Protein AF-A0A1W9YPB4-F1 (afdb_monomer_lite)

Organism: Mycobacterium angelicum (NCBI:txid470074)

Structure (mmCIF, N/CA/C/O backbone):
data_AF-A0A1W9YPB4-F1
#
_entry.id   AF-A0A1W9YPB4-F1
#
loop_
_atom_site.group_PDB
_atom_site.id
_atom_site.type_symbol
_atom_site.label_atom_id
_atom_site.label_alt_id
_atom_site.label_comp_id
_atom_site.label_asym_id
_atom_site.label_entity_id
_atom_site.label_seq_id
_atom_site.pdbx_PDB_ins_code
_atom_site.Cartn_x
_atom_site.Cartn_y
_atom_site.Cartn_z
_atom_site.occupancy
_atom_site.B_iso_or_equiv
_atom_site.auth_seq_id
_atom_site.auth_comp_id
_atom_site.auth_asym_id
_atom_site.auth_atom_id
_atom_site.pdbx_PDB_model_num
ATOM 1 N N . ALA A 1 1 ? 4.739 -8.149 -12.694 1.00 91.19 1 ALA A N 1
ATOM 2 C CA . ALA A 1 1 ? 3.460 -7.727 -13.306 1.00 91.19 1 ALA A CA 1
ATOM 3 C C . ALA A 1 1 ? 2.232 -7.941 -12.412 1.00 91.19 1 ALA A C 1
ATOM 5 O O . ALA A 1 1 ? 1.432 -7.026 -12.316 1.00 91.19 1 ALA A O 1
ATOM 6 N N . ARG A 1 2 ? 2.058 -9.087 -11.723 1.00 95.31 2 ARG A N 1
ATOM 7 C CA . ARG A 1 2 ? 0.819 -9.375 -10.955 1.00 95.31 2 ARG A CA 1
ATOM 8 C C . ARG A 1 2 ? 0.417 -8.294 -9.932 1.00 95.31 2 ARG A C 1
ATOM 10 O O . ARG A 1 2 ? -0.756 -7.963 -9.856 1.00 95.31 2 ARG A O 1
ATOM 17 N N . PHE A 1 3 ? 1.371 -7.690 -9.217 1.00 95.25 3 PHE A N 1
ATOM 18 C CA . PHE A 1 3 ? 1.090 -6.558 -8.317 1.00 95.25 3 PHE A CA 1
ATOM 19 C C . PHE A 1 3 ? 0.492 -5.339 -9.038 1.00 95.25 3 PHE A C 1
ATOM 21 O O . PHE A 1 3 ? -0.434 -4.724 -8.525 1.00 95.25 3 PHE A O 1
ATOM 28 N N . SER A 1 4 ? 0.978 -5.016 -10.241 1.00 95.56 4 SER A N 1
ATOM 29 C CA . SER A 1 4 ? 0.421 -3.930 -11.058 1.00 95.56 4 SER A CA 1
ATOM 30 C C . SER A 1 4 ? -1.000 -4.246 -11.526 1.00 95.56 4 SER A C 1
ATOM 32 O O . SER A 1 4 ? -1.838 -3.352 -11.518 1.00 95.56 4 SER A O 1
ATOM 34 N N . ALA A 1 5 ? -1.297 -5.509 -11.854 1.00 95.62 5 ALA A N 1
ATOM 35 C CA . ALA A 1 5 ? -2.656 -5.920 -12.205 1.00 95.62 5 ALA A CA 1
ATOM 36 C C . ALA A 1 5 ? -3.637 -5.706 -11.037 1.00 95.62 5 ALA A C 1
ATOM 38 O O . ALA A 1 5 ? -4.699 -5.136 -11.236 1.00 95.62 5 ALA A O 1
ATOM 39 N N . VAL A 1 6 ? -3.248 -6.066 -9.808 1.00 96.75 6 VAL A N 1
ATOM 40 C CA . VAL A 1 6 ? -4.056 -5.789 -8.602 1.00 96.75 6 VAL A CA 1
ATOM 41 C C . VAL A 1 6 ? -4.229 -4.282 -8.373 1.00 96.75 6 VAL A C 1
ATOM 43 O O . VAL A 1 6 ? -5.307 -3.826 -8.002 1.00 96.75 6 VAL A O 1
ATOM 46 N N . ALA A 1 7 ? -3.174 -3.493 -8.595 1.00 95.62 7 ALA A N 1
ATOM 47 C CA . ALA A 1 7 ? -3.223 -2.044 -8.423 1.00 95.62 7 ALA A CA 1
ATOM 48 C C . ALA A 1 7 ? -4.140 -1.346 -9.443 1.00 95.62 7 ALA A C 1
ATOM 50 O O . ALA A 1 7 ? -4.739 -0.330 -9.101 1.00 95.62 7 ALA A O 1
ATOM 51 N N . ALA A 1 8 ? -4.288 -1.885 -10.658 1.00 96.69 8 ALA A N 1
ATOM 52 C CA . ALA A 1 8 ? -5.142 -1.303 -11.694 1.00 96.69 8 ALA A CA 1
ATOM 53 C C . ALA A 1 8 ? -6.607 -1.159 -11.241 1.00 96.69 8 ALA A C 1
ATOM 55 O O . ALA A 1 8 ? -7.240 -0.113 -11.446 1.00 96.69 8 ALA A O 1
ATOM 56 N N . ASP A 1 9 ? -7.100 -2.169 -10.525 1.00 96.50 9 ASP A N 1
ATOM 57 C CA . ASP A 1 9 ? -8.471 -2.215 -10.015 1.00 96.50 9 ASP A CA 1
ATOM 58 C C . ASP A 1 9 ? -8.639 -1.512 -8.659 1.00 96.50 9 ASP A C 1
ATOM 60 O O . ASP A 1 9 ? -9.761 -1.227 -8.241 1.00 96.50 9 ASP A O 1
ATOM 64 N N . ASN A 1 10 ? -7.545 -1.176 -7.969 1.00 96.81 10 ASN A N 1
ATOM 65 C CA . ASN A 1 10 ? -7.606 -0.469 -6.694 1.00 96.81 10 ASN A CA 1
ATOM 66 C C . ASN A 1 10 ? -7.888 1.034 -6.920 1.00 96.81 10 ASN A C 1
ATOM 68 O O . ASN A 1 10 ? -7.022 1.744 -7.441 1.00 96.81 10 ASN A O 1
ATOM 72 N N . PRO A 1 11 ? -9.044 1.574 -6.481 1.00 95.81 11 PRO A N 1
ATOM 73 C CA . PRO A 1 11 ? -9.370 2.992 -6.657 1.00 95.81 11 PRO A CA 1
ATOM 74 C C . PRO A 1 11 ? -8.425 3.929 -5.896 1.00 95.81 11 PRO A C 1
ATOM 76 O O . PRO A 1 11 ? -8.327 5.103 -6.242 1.00 95.81 11 PRO A O 1
ATOM 79 N N . HIS A 1 12 ? -7.724 3.416 -4.884 1.00 94.88 12 HIS A N 1
ATOM 80 C CA . HIS A 1 12 ? -6.746 4.157 -4.097 1.00 94.88 12 HIS A CA 1
ATOM 81 C C . HIS A 1 12 ? -5.315 4.025 -4.631 1.00 94.88 12 HIS A C 1
ATOM 83 O O . HIS A 1 12 ? -4.410 4.606 -4.045 1.00 94.88 12 HIS A O 1
ATOM 89 N N . ALA A 1 13 ? -5.050 3.278 -5.706 1.00 94.81 13 ALA A N 1
ATOM 90 C CA . ALA A 1 13 ? -3.704 3.220 -6.271 1.00 94.81 13 ALA A CA 1
ATOM 91 C C . ALA A 1 13 ? -3.369 4.503 -7.050 1.00 94.81 13 ALA A C 1
ATOM 93 O O . ALA A 1 13 ? -4.182 5.003 -7.825 1.00 94.81 13 ALA A O 1
ATOM 94 N N . TRP A 1 14 ? -2.145 5.014 -6.880 1.00 93.56 14 TRP A N 1
ATOM 95 C CA . TRP A 1 14 ? -1.662 6.190 -7.616 1.00 93.56 14 TRP A CA 1
ATOM 96 C C . TRP A 1 14 ? -1.451 5.906 -9.110 1.00 93.56 14 TRP A C 1
ATOM 98 O O . TRP A 1 14 ? -1.793 6.717 -9.966 1.00 93.56 14 TRP A O 1
ATOM 108 N N . ILE A 1 15 ? -0.905 4.729 -9.433 1.00 92.00 15 ILE A N 1
ATOM 109 C CA . ILE A 1 15 ? -0.734 4.251 -10.809 1.00 92.00 15 ILE A CA 1
ATOM 110 C C . ILE A 1 15 ? -1.710 3.102 -11.018 1.00 92.00 15 ILE A C 1
ATOM 112 O O . ILE A 1 15 ? -1.565 2.046 -10.404 1.00 92.00 15 ILE A O 1
ATOM 116 N N . ARG A 1 16 ? -2.688 3.320 -11.896 1.00 94.88 16 ARG A N 1
ATOM 117 C CA . ARG A 1 16 ? -3.727 2.334 -12.226 1.00 94.88 16 ARG A CA 1
ATOM 118 C C . ARG A 1 16 ? -3.613 1.781 -13.644 1.00 94.88 16 ARG A C 1
ATOM 120 O O . ARG A 1 16 ? -4.332 0.855 -13.997 1.00 94.88 16 ARG A O 1
ATOM 127 N N . ASN A 1 17 ? -2.699 2.312 -14.454 1.00 94.25 17 ASN A N 1
ATOM 128 C CA . ASN A 1 17 ? -2.409 1.738 -15.762 1.00 94.25 17 ASN A CA 1
ATOM 129 C C . ASN A 1 17 ? -1.647 0.418 -15.553 1.00 94.25 17 ASN A C 1
ATOM 131 O O . ASN A 1 17 ? -0.572 0.444 -14.941 1.00 94.25 17 ASN A O 1
ATOM 135 N N . PRO A 1 18 ? -2.176 -0.724 -16.022 1.00 94.44 18 PRO A N 1
ATOM 136 C CA . PRO A 1 18 ? -1.487 -1.997 -15.888 1.00 94.44 18 PRO A CA 1
ATOM 137 C C . PRO A 1 18 ? -0.204 -1.994 -16.726 1.00 94.44 18 PRO A C 1
ATOM 139 O O . PRO A 1 18 ? -0.193 -1.486 -17.845 1.00 94.44 18 PRO A O 1
ATOM 142 N N . VAL A 1 19 ? 0.861 -2.589 -16.187 1.00 95.75 19 VAL A N 1
ATOM 143 C CA . VAL A 1 19 ? 2.129 -2.811 -16.896 1.00 95.75 19 VAL A CA 1
ATOM 144 C C . VAL A 1 19 ? 2.476 -4.298 -16.939 1.00 95.75 19 VAL A C 1
ATOM 146 O O . VAL A 1 19 ? 2.342 -5.040 -15.955 1.00 95.75 19 VAL A O 1
ATOM 149 N N . THR A 1 20 ? 2.920 -4.749 -18.106 1.00 96.81 20 THR A N 1
ATOM 150 C CA . THR A 1 20 ? 3.314 -6.134 -18.376 1.00 96.81 20 THR A CA 1
ATOM 151 C C . THR A 1 20 ? 4.660 -6.475 -17.735 1.00 96.81 20 THR A C 1
ATOM 153 O O . THR A 1 20 ? 5.374 -5.621 -17.212 1.00 96.81 20 THR A O 1
ATOM 156 N N . ALA A 1 21 ? 5.020 -7.762 -17.720 1.00 97.31 21 ALA A N 1
ATOM 157 C CA . ALA A 1 21 ? 6.303 -8.184 -17.162 1.00 97.31 21 ALA A CA 1
ATOM 158 C C . ALA A 1 21 ? 7.480 -7.618 -17.967 1.00 97.31 21 ALA A C 1
ATOM 160 O O . ALA A 1 21 ? 8.421 -7.113 -17.357 1.00 97.31 21 ALA A O 1
ATOM 161 N N . ASP A 1 22 ? 7.386 -7.654 -19.298 1.00 97.06 22 ASP A N 1
ATOM 162 C CA . ASP A 1 22 ? 8.422 -7.153 -20.203 1.00 97.06 22 ASP A CA 1
ATOM 163 C C . ASP A 1 22 ? 8.627 -5.648 -20.063 1.00 97.06 22 ASP A C 1
ATOM 165 O O . ASP A 1 22 ? 9.762 -5.208 -19.901 1.00 97.06 22 ASP A O 1
ATOM 169 N N . GLU A 1 23 ? 7.544 -4.869 -19.986 1.00 96.44 23 GLU A N 1
ATOM 170 C CA . GLU A 1 23 ? 7.633 -3.425 -19.741 1.00 96.44 23 GLU A CA 1
ATOM 171 C C . GLU A 1 23 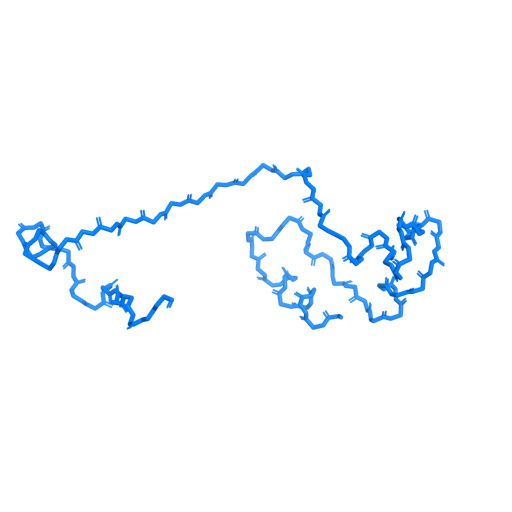? 8.303 -3.102 -18.403 1.00 96.44 23 GLU A C 1
ATOM 173 O O . GLU A 1 23 ? 9.033 -2.119 -18.313 1.00 96.44 23 GLU A O 1
ATOM 178 N N . ILE A 1 24 ? 8.080 -3.917 -17.363 1.00 96.94 24 ILE A N 1
ATOM 179 C CA . ILE A 1 24 ? 8.687 -3.704 -16.046 1.00 96.94 24 ILE A CA 1
ATOM 180 C C . ILE A 1 24 ? 10.196 -3.962 -16.088 1.00 96.94 24 ILE A C 1
ATOM 182 O O . ILE A 1 24 ? 10.945 -3.142 -15.563 1.00 96.94 24 ILE A O 1
ATOM 186 N N . TRP A 1 25 ? 10.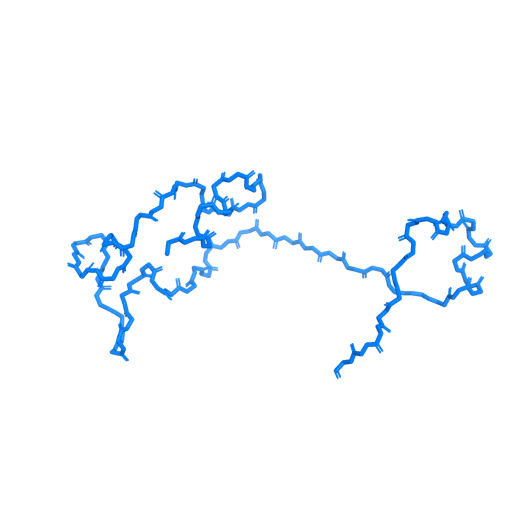666 -5.078 -16.655 1.00 96.12 25 TRP A N 1
ATOM 187 C CA . TRP A 1 25 ? 12.078 -5.472 -16.522 1.00 96.12 25 TRP A CA 1
ATOM 188 C C . TRP A 1 25 ? 12.996 -4.931 -17.616 1.00 96.12 25 TRP A C 1
ATOM 190 O O . TRP A 1 25 ? 14.184 -4.741 -17.355 1.00 96.12 25 TRP A O 1
ATOM 200 N N . GLN A 1 26 ? 12.472 -4.653 -18.812 1.00 97.44 26 GLN A N 1
ATOM 201 C CA . GLN A 1 26 ? 13.289 -4.153 -19.912 1.00 97.44 26 GLN A CA 1
ATOM 202 C C . GLN A 1 26 ? 13.572 -2.652 -19.743 1.00 97.44 26 GLN A C 1
ATOM 204 O O . GLN A 1 26 ? 12.639 -1.862 -19.553 1.00 97.44 26 GLN A O 1
ATOM 209 N N . PRO A 1 27 ? 14.845 -2.222 -19.829 1.00 97.12 27 PRO A N 1
ATOM 210 C CA . PRO A 1 27 ? 15.175 -0.810 -19.820 1.00 97.12 27 PRO A CA 1
ATOM 211 C C . PRO A 1 27 ? 14.693 -0.121 -21.100 1.00 97.12 27 PRO A C 1
ATOM 213 O O . PRO A 1 27 ? 14.822 -0.658 -22.198 1.00 97.12 27 PRO A O 1
ATOM 216 N N . GLY A 1 28 ? 14.210 1.111 -20.974 1.00 95.44 28 GLY A N 1
ATOM 217 C CA . GLY A 1 28 ? 13.785 1.922 -22.116 1.00 95.44 28 GLY A CA 1
ATOM 218 C C . GLY A 1 28 ? 13.671 3.408 -21.773 1.00 95.44 28 GLY A C 1
ATOM 219 O O . GLY A 1 28 ? 13.878 3.782 -20.615 1.00 95.44 28 GLY A O 1
ATOM 220 N N . PRO A 1 29 ? 13.312 4.276 -22.737 1.00 95.25 29 PRO A N 1
ATOM 221 C CA . PRO A 1 29 ? 13.260 5.726 -22.516 1.00 95.25 29 PRO A CA 1
ATOM 222 C C . PRO A 1 29 ? 12.309 6.131 -21.374 1.00 95.25 29 PRO A C 1
ATOM 224 O O . PRO A 1 29 ? 12.573 7.079 -20.639 1.00 95.25 29 PRO A O 1
ATOM 227 N N . GLN A 1 30 ? 11.229 5.372 -21.176 1.00 93.19 30 GLN A N 1
ATOM 228 C CA . GLN A 1 30 ? 10.226 5.575 -20.126 1.00 93.19 30 GLN A CA 1
ATOM 229 C C . GLN A 1 30 ? 10.494 4.730 -18.866 1.00 93.19 30 GLN A C 1
ATOM 231 O O . GLN A 1 30 ? 9.918 5.003 -17.810 1.00 93.19 30 GLN A O 1
ATOM 236 N N . ASN A 1 31 ? 11.402 3.751 -18.956 1.00 96.75 31 ASN A N 1
ATOM 237 C CA . ASN A 1 31 ? 11.756 2.803 -17.902 1.00 96.75 31 ASN A CA 1
ATOM 238 C C . ASN A 1 31 ? 13.282 2.661 -17.762 1.00 96.75 31 ASN A C 1
ATOM 240 O O . ASN A 1 31 ? 13.856 1.593 -17.950 1.00 96.75 31 ASN A O 1
ATOM 244 N N . ARG A 1 32 ? 13.973 3.771 -17.491 1.00 97.19 32 ARG A N 1
ATOM 245 C CA . ARG A 1 32 ? 15.439 3.786 -17.358 1.00 97.19 32 ARG A CA 1
ATOM 246 C C . ARG A 1 32 ? 15.939 2.856 -16.243 1.00 97.19 32 ARG A C 1
ATOM 248 O O . ARG A 1 32 ? 15.230 2.624 -15.262 1.00 97.19 32 ARG A O 1
ATOM 255 N N . MET A 1 33 ? 17.202 2.437 -16.324 1.00 97.81 33 MET A N 1
ATOM 256 C CA . MET A 1 33 ? 17.900 1.833 -15.182 1.00 97.81 33 MET A CA 1
ATOM 257 C C . MET A 1 33 ? 18.014 2.834 -14.022 1.00 97.81 33 MET A C 1
ATOM 259 O O . MET A 1 33 ? 18.264 4.027 -14.239 1.00 97.81 33 MET A O 1
ATOM 263 N N . VAL A 1 34 ? 17.810 2.355 -12.793 1.00 96.50 34 VAL A N 1
ATOM 264 C CA . VAL A 1 34 ? 18.018 3.133 -11.559 1.00 96.50 34 VAL A CA 1
ATOM 265 C C . VAL A 1 34 ? 19.266 2.635 -10.843 1.00 96.50 34 VAL A C 1
ATOM 267 O O . VAL A 1 34 ? 20.195 3.403 -10.618 1.00 96.50 34 VAL A O 1
ATOM 270 N N . SER A 1 35 ? 19.301 1.342 -10.545 1.00 96.19 35 SER A N 1
ATOM 271 C CA . SE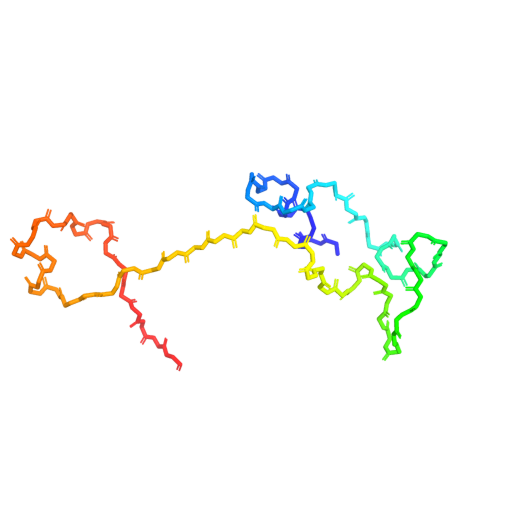R A 1 35 ? 20.450 0.622 -10.003 1.00 96.19 35 SER A CA 1
ATOM 272 C C . SER A 1 35 ? 20.421 -0.797 -10.552 1.00 96.19 35 SER A C 1
ATOM 274 O O . SER A 1 35 ? 19.414 -1.223 -11.108 1.00 96.19 35 SER A O 1
ATOM 276 N N . TRP A 1 36 ? 21.506 -1.552 -10.443 1.00 94.94 36 TRP A N 1
ATOM 277 C CA . TRP A 1 36 ? 21.438 -2.969 -10.785 1.00 94.94 36 TRP A CA 1
ATOM 278 C C . TRP A 1 36 ? 20.750 -3.744 -9.642 1.00 94.94 36 TRP A C 1
ATOM 280 O O . TRP A 1 36 ? 21.144 -3.538 -8.492 1.00 94.94 36 TRP A O 1
ATOM 290 N N . PRO A 1 37 ? 19.757 -4.623 -9.901 1.00 94.56 37 PRO A N 1
ATOM 291 C CA . PRO A 1 37 ? 19.152 -5.007 -11.188 1.00 94.56 37 PRO A CA 1
ATOM 292 C C . PRO A 1 37 ? 17.814 -4.294 -11.525 1.00 94.56 37 PRO A C 1
ATOM 294 O O . PRO A 1 37 ? 17.031 -4.809 -12.317 1.00 94.56 37 PRO A O 1
ATOM 297 N N . TYR A 1 38 ? 17.512 -3.140 -10.927 1.00 97.62 38 TYR A N 1
ATOM 298 C CA . TYR A 1 38 ? 16.187 -2.512 -10.954 1.00 97.62 38 TYR A CA 1
ATOM 299 C C . TYR A 1 38 ? 16.052 -1.326 -11.928 1.00 97.62 38 TYR A C 1
ATOM 301 O O . TYR A 1 38 ? 16.694 -0.275 -11.801 1.00 97.62 38 TYR A O 1
ATOM 309 N N . THR A 1 39 ? 15.114 -1.458 -12.863 1.00 98.00 39 THR A N 1
ATOM 310 C CA . THR A 1 39 ? 14.593 -0.367 -13.704 1.00 98.00 39 THR A CA 1
ATOM 311 C C . THR A 1 39 ? 13.606 0.514 -12.929 1.00 98.00 39 THR A C 1
ATOM 313 O O . THR A 1 39 ? 13.130 0.154 -11.852 1.00 98.00 39 THR A O 1
ATOM 316 N N . LYS A 1 40 ? 13.247 1.682 -13.468 1.00 95.81 40 LYS A N 1
ATOM 317 C CA . LYS A 1 40 ? 12.317 2.633 -12.834 1.00 95.81 40 LYS A CA 1
ATOM 318 C C . LYS A 1 40 ? 11.000 1.985 -12.376 1.00 95.81 40 LYS A C 1
ATOM 320 O O . LYS A 1 40 ? 10.571 2.256 -11.262 1.00 95.81 40 LYS A O 1
ATOM 325 N N . LEU A 1 41 ? 10.377 1.132 -13.190 1.00 95.94 41 LEU A N 1
ATOM 326 C CA . LEU A 1 41 ? 9.101 0.467 -12.885 1.00 95.94 41 LEU A CA 1
ATOM 327 C C . LEU A 1 41 ? 9.220 -0.650 -11.835 1.00 95.94 41 LEU A C 1
ATOM 329 O O . LEU A 1 41 ? 8.203 -1.114 -11.325 1.00 95.94 41 LEU A O 1
ATOM 333 N N . MET A 1 42 ? 10.439 -1.070 -11.486 1.00 96.69 42 MET A N 1
ATOM 334 C CA . MET A 1 42 ? 10.702 -1.969 -10.355 1.00 96.69 42 MET A CA 1
ATOM 335 C C . MET A 1 42 ? 10.885 -1.227 -9.024 1.00 96.69 42 MET A C 1
ATOM 337 O O . MET A 1 42 ? 11.066 -1.871 -7.994 1.00 96.69 42 MET A O 1
ATOM 341 N N . ASN A 1 43 ? 10.863 0.107 -9.030 1.00 95.06 43 ASN A N 1
ATOM 342 C CA . ASN A 1 43 ? 11.096 0.934 -7.851 1.00 95.06 43 ASN A CA 1
ATOM 343 C C . ASN A 1 43 ? 9.824 1.678 -7.422 1.00 95.06 43 ASN A C 1
ATOM 345 O O . ASN A 1 43 ? 8.954 1.993 -8.236 1.00 95.06 43 ASN A O 1
ATOM 349 N N . SER A 1 44 ? 9.742 1.999 -6.131 1.00 91.69 44 SER A N 1
ATOM 350 C CA . SER A 1 44 ? 8.638 2.778 -5.567 1.00 91.69 44 SER A CA 1
ATOM 351 C C . SER A 1 44 ? 8.611 4.208 -6.110 1.00 91.69 44 SER A C 1
ATOM 353 O O . SER A 1 44 ? 9.650 4.843 -6.289 1.00 91.69 44 SER A O 1
ATOM 355 N N . ASN A 1 45 ? 7.404 4.739 -6.309 1.00 87.94 45 ASN A N 1
ATOM 356 C CA . ASN A 1 45 ? 7.184 6.148 -6.612 1.00 87.94 45 ASN A CA 1
ATOM 357 C C . ASN A 1 45 ? 6.865 6.905 -5.315 1.00 87.94 45 ASN A C 1
ATOM 359 O O . ASN A 1 45 ? 5.896 6.577 -4.638 1.00 87.94 45 ASN A O 1
ATOM 363 N N . ASN A 1 46 ? 7.679 7.901 -4.973 1.00 85.56 46 ASN A N 1
ATOM 364 C CA . ASN A 1 46 ? 7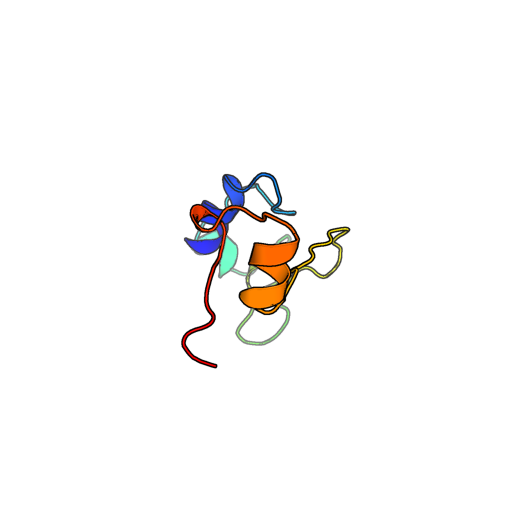.521 8.712 -3.764 1.00 85.56 46 ASN A CA 1
ATOM 365 C C . ASN A 1 46 ? 6.660 9.972 -3.971 1.00 85.56 46 ASN A C 1
ATOM 367 O O . ASN A 1 46 ? 6.351 10.653 -2.999 1.00 85.56 46 ASN A O 1
ATOM 371 N N . MET A 1 47 ? 6.268 10.283 -5.208 1.00 87.31 47 MET A N 1
ATOM 372 C CA . MET A 1 47 ? 5.410 11.424 -5.534 1.00 87.31 47 MET A CA 1
ATOM 373 C C . MET A 1 47 ? 3.935 11.012 -5.472 1.00 87.31 47 MET A C 1
ATOM 375 O O . MET A 1 47 ? 3.291 10.851 -6.509 1.00 87.31 47 MET A O 1
ATOM 379 N N . VAL A 1 48 ? 3.426 10.807 -4.255 1.00 89.81 48 VAL A N 1
ATOM 380 C CA . VAL A 1 48 ? 2.017 10.492 -3.972 1.00 89.81 48 VAL A CA 1
ATOM 381 C C . VAL A 1 48 ? 1.468 11.437 -2.905 1.00 89.81 48 VAL A C 1
ATOM 383 O O . VAL A 1 48 ? 2.189 11.809 -1.983 1.00 89.81 48 VAL A O 1
ATOM 386 N N . ASP A 1 49 ? 0.189 11.790 -3.012 1.00 93.31 49 ASP A N 1
ATOM 387 C CA . ASP A 1 49 ? -0.560 12.487 -1.960 1.00 93.31 49 ASP A CA 1
ATOM 388 C C . ASP A 1 49 ? -1.689 11.567 -1.474 1.00 93.31 49 ASP A C 1
ATOM 390 O O . ASP A 1 49 ? -2.767 11.500 -2.069 1.00 93.31 49 ASP A O 1
ATOM 394 N N . GLN A 1 50 ? -1.377 10.730 -0.480 1.00 93.19 50 GLN A N 1
ATOM 395 C CA . GLN A 1 50 ? -2.263 9.691 0.053 1.00 93.19 50 GLN A CA 1
ATOM 396 C C . GLN A 1 50 ? -2.058 9.533 1.563 1.00 93.19 50 GLN A C 1
ATOM 398 O O . GLN A 1 50 ? -0.937 9.641 2.059 1.00 93.19 50 GLN A O 1
ATOM 403 N N . GLY A 1 51 ? -3.133 9.228 2.295 1.00 94.19 51 GLY A N 1
ATOM 404 C CA . GLY A 1 51 ? -3.100 9.016 3.742 1.00 94.19 51 GLY A CA 1
ATOM 405 C C . GLY A 1 51 ? -4.019 7.878 4.184 1.00 94.19 51 GLY A C 1
ATOM 406 O O . GLY A 1 51 ? -5.023 7.587 3.537 1.00 94.19 51 GLY A O 1
ATOM 407 N N . ALA A 1 52 ? -3.669 7.233 5.297 1.00 96.50 52 ALA A N 1
ATOM 408 C CA . ALA A 1 52 ? -4.452 6.171 5.921 1.00 96.50 52 ALA A CA 1
ATOM 409 C C . ALA A 1 52 ? -4.274 6.201 7.447 1.00 96.50 52 ALA A C 1
ATOM 411 O O . ALA A 1 52 ? -3.270 6.703 7.951 1.00 96.50 52 ALA A O 1
ATOM 412 N N . ALA A 1 53 ? -5.240 5.647 8.181 1.00 97.44 53 ALA A N 1
ATOM 413 C CA . ALA A 1 53 ? -5.189 5.536 9.635 1.00 97.44 53 ALA A CA 1
ATOM 414 C C . ALA A 1 53 ? -5.734 4.180 10.096 1.00 97.44 53 ALA A C 1
ATOM 416 O O . ALA A 1 53 ? -6.669 3.642 9.504 1.00 97.44 53 ALA A O 1
ATOM 417 N N . LEU A 1 54 ? -5.166 3.659 11.184 1.00 96.56 54 LEU A N 1
ATOM 418 C CA . LEU A 1 54 ? -5.670 2.494 11.905 1.00 96.56 54 LEU A CA 1
ATOM 419 C C . LEU A 1 54 ? -6.040 2.922 13.325 1.00 96.56 54 LEU A C 1
ATOM 421 O O . LEU A 1 54 ? -5.282 3.636 13.980 1.00 96.56 54 LEU A O 1
ATOM 425 N N . LEU A 1 55 ? -7.200 2.477 13.805 1.00 95.50 55 LEU A N 1
ATOM 426 C CA . LEU A 1 55 ? -7.648 2.708 15.175 1.00 95.50 55 LEU A CA 1
ATOM 427 C C . LEU A 1 55 ? -7.471 1.424 15.979 1.00 95.50 55 LEU A C 1
ATOM 429 O O . LEU A 1 55 ? -8.152 0.433 15.727 1.00 95.50 55 LEU A O 1
ATOM 433 N N . LEU A 1 56 ? -6.570 1.459 16.959 1.00 96.94 56 LEU A N 1
ATOM 434 C CA . LEU A 1 56 ? -6.329 0.353 17.878 1.00 96.94 56 LEU A CA 1
ATOM 435 C C . LEU A 1 56 ? -6.913 0.681 19.252 1.00 96.94 56 LEU A C 1
ATOM 437 O O . LEU A 1 56 ? -6.748 1.785 19.772 1.00 96.94 56 LEU A O 1
ATOM 441 N N . THR A 1 57 ? -7.607 -0.280 19.854 1.00 97.44 57 THR A N 1
ATOM 442 C CA . THR A 1 57 ? -8.183 -0.125 21.189 1.00 97.44 57 THR A CA 1
ATOM 443 C C . THR A 1 57 ? -8.389 -1.482 21.858 1.00 97.44 57 THR A C 1
ATOM 445 O O . THR A 1 57 ? -8.295 -2.519 21.205 1.00 97.44 57 THR A O 1
ATOM 448 N N . SER A 1 58 ? -8.660 -1.489 23.164 1.00 97.88 58 SER A N 1
ATOM 449 C CA . SER A 1 58 ? -9.000 -2.717 23.884 1.00 97.88 58 SER A CA 1
ATOM 450 C C . SER A 1 58 ? -10.429 -3.168 23.571 1.00 97.88 58 SER A C 1
ATOM 452 O O . SER A 1 58 ? -11.304 -2.352 23.270 1.00 97.88 58 SER A O 1
ATOM 454 N N . VAL A 1 59 ? -10.700 -4.468 23.727 1.00 98.25 59 VAL A N 1
ATOM 455 C CA . VAL A 1 59 ? -12.062 -5.026 23.620 1.00 98.25 59 VAL A CA 1
ATOM 456 C C . VAL A 1 59 ? -13.024 -4.330 24.585 1.00 98.25 59 VAL A C 1
ATOM 458 O O . VAL A 1 59 ? -14.144 -3.990 24.207 1.00 98.25 59 VAL A O 1
ATOM 461 N N . GLU A 1 60 ? -12.576 -4.047 25.810 1.00 98.50 60 GLU A N 1
ATOM 462 C CA . GLU A 1 60 ? -13.366 -3.325 26.814 1.00 98.50 60 GLU A CA 1
ATOM 463 C C . GLU A 1 60 ? -13.801 -1.945 26.299 1.00 98.50 60 GLU A C 1
ATOM 465 O O . GLU A 1 60 ? -14.981 -1.587 26.352 1.00 98.50 60 GLU A O 1
ATOM 470 N N . ARG A 1 61 ? -12.861 -1.171 25.744 1.00 98.44 61 ARG A N 1
ATOM 471 C CA . ARG A 1 61 ? -13.143 0.171 25.234 1.00 98.44 61 ARG A CA 1
ATOM 472 C C . ARG A 1 61 ? -14.052 0.127 24.010 1.00 98.44 61 ARG A C 1
ATOM 474 O O . ARG A 1 61 ? -14.986 0.927 23.942 1.00 98.44 61 ARG A O 1
ATOM 481 N N . ALA A 1 62 ? -13.818 -0.807 23.089 1.00 98.19 62 ALA A N 1
ATOM 482 C CA . ALA A 1 62 ? -14.667 -1.017 21.919 1.00 98.19 62 ALA A CA 1
ATOM 483 C C . ALA A 1 62 ? -16.104 -1.391 22.321 1.00 98.19 62 ALA A C 1
ATOM 485 O O . ALA A 1 62 ? -17.056 -0.817 21.793 1.00 98.19 62 ALA A O 1
ATOM 486 N N . THR A 1 63 ? -16.259 -2.261 23.325 1.00 98.19 63 THR A N 1
ATOM 487 C CA . THR A 1 63 ? -17.559 -2.666 23.887 1.00 98.19 63 THR A CA 1
ATOM 488 C C . THR A 1 63 ? -18.281 -1.482 24.521 1.00 98.19 63 THR A C 1
ATOM 490 O O . THR A 1 63 ? -19.440 -1.214 24.204 1.00 98.19 63 THR A O 1
ATOM 493 N N . ARG A 1 64 ? -17.589 -0.707 25.371 1.00 98.56 64 ARG A N 1
ATOM 494 C CA . ARG A 1 64 ? -18.150 0.494 26.010 1.00 98.56 64 ARG A CA 1
ATOM 495 C C . ARG A 1 64 ? -18.614 1.534 24.985 1.00 98.56 64 ARG A C 1
ATOM 497 O O . ARG A 1 64 ? -19.614 2.208 25.216 1.00 98.56 64 ARG A O 1
ATOM 504 N N . LEU A 1 65 ? -17.891 1.667 23.872 1.00 98.25 65 LEU A N 1
ATOM 505 C CA . LEU A 1 65 ? -18.238 2.553 22.755 1.00 98.25 65 LEU A CA 1
ATOM 506 C C . LEU A 1 65 ? -19.232 1.931 21.759 1.00 98.25 65 LEU A C 1
ATOM 508 O O . LEU A 1 65 ? -19.611 2.602 20.803 1.00 98.25 65 LEU A O 1
ATOM 512 N N . ARG A 1 66 ? -19.676 0.687 21.987 1.00 98.19 66 ARG A N 1
ATOM 513 C CA . ARG A 1 66 ? -20.599 -0.064 21.119 1.00 98.19 66 ARG A CA 1
ATOM 514 C C . ARG A 1 66 ? -20.100 -0.196 19.672 1.00 98.19 66 ARG A C 1
ATOM 516 O O . ARG A 1 66 ? -20.893 -0.151 18.735 1.00 98.19 66 ARG A O 1
ATOM 523 N N . ILE A 1 67 ? -18.788 -0.354 19.481 1.00 97.75 67 ILE A N 1
ATOM 524 C CA . ILE A 1 67 ? -18.218 -0.671 18.164 1.00 97.75 67 ILE A CA 1
ATOM 525 C C . ILE A 1 67 ? -18.634 -2.109 17.811 1.00 97.75 67 ILE A C 1
ATOM 527 O O . ILE A 1 67 ? -18.352 -2.998 18.614 1.00 97.75 67 ILE A O 1
ATOM 531 N N . PRO A 1 68 ? -19.261 -2.371 16.650 1.00 98.00 68 PRO A N 1
ATOM 532 C CA . PRO A 1 68 ? -19.737 -3.710 16.308 1.00 98.00 68 PRO A CA 1
ATOM 533 C C . PRO A 1 68 ? -18.597 -4.734 16.226 1.00 98.00 68 PRO A C 1
ATOM 535 O O . PRO A 1 68 ? -17.581 -4.475 15.572 1.00 98.00 68 PRO A O 1
ATOM 538 N N . ALA A 1 69 ? -18.752 -5.875 16.905 1.00 97.56 69 ALA A N 1
ATOM 539 C CA . ALA A 1 69 ? -17.696 -6.878 17.056 1.00 97.56 69 ALA A CA 1
ATOM 540 C C . ALA A 1 69 ? -17.301 -7.541 15.727 1.00 97.56 69 ALA A C 1
ATOM 542 O O . ALA A 1 69 ? -16.149 -7.927 15.552 1.00 97.56 69 ALA A O 1
ATOM 543 N N . GLU A 1 70 ? -18.211 -7.593 14.753 1.00 97.94 70 GLU A N 1
ATOM 544 C CA . GLU A 1 70 ? -17.952 -8.079 13.395 1.00 97.94 70 GLU A CA 1
ATOM 545 C C . GLU A 1 70 ? -16.957 -7.211 12.607 1.00 97.94 70 GLU A C 1
ATOM 547 O O . GLU A 1 70 ? -16.462 -7.632 11.565 1.00 97.94 70 GLU A O 1
ATOM 552 N N . ARG A 1 71 ? -16.650 -5.998 13.093 1.00 96.25 71 ARG A N 1
ATOM 553 C CA . ARG A 1 71 ? -15.634 -5.105 12.511 1.00 96.25 71 ARG A CA 1
ATOM 554 C C . ARG A 1 71 ? -14.273 -5.215 13.193 1.00 96.25 71 ARG A C 1
ATOM 556 O O . ARG A 1 71 ? -13.333 -4.543 12.773 1.00 96.25 71 ARG A O 1
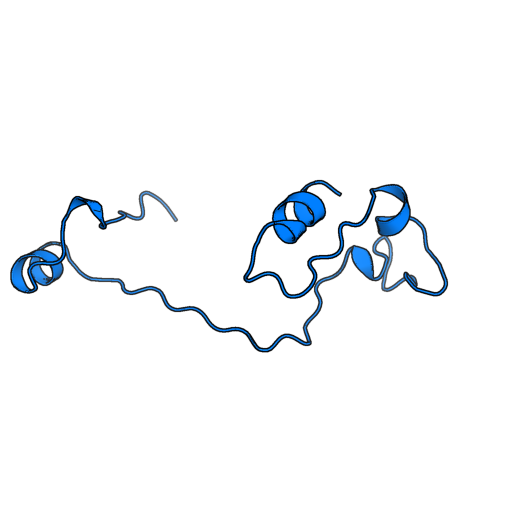ATOM 563 N N . TRP A 1 72 ? -14.168 -5.969 14.283 1.00 97.56 72 TRP A N 1
ATOM 564 C CA . TRP A 1 72 ? -12.928 -6.061 15.042 1.00 97.56 72 TRP A CA 1
ATOM 565 C C . TRP A 1 72 ? -11.969 -7.033 14.361 1.00 97.56 72 TRP A C 1
ATOM 567 O O . TRP A 1 72 ? -12.352 -8.122 13.941 1.00 97.56 72 TRP A O 1
ATOM 577 N N . VAL A 1 73 ? -10.699 -6.644 14.291 1.00 97.44 73 VAL A N 1
ATOM 578 C CA . VAL A 1 73 ? -9.615 -7.493 13.796 1.00 97.44 73 VAL A CA 1
ATOM 579 C C . VAL A 1 73 ? -8.567 -7.595 14.894 1.00 97.44 73 VAL A C 1
ATOM 581 O O . VAL A 1 73 ? -8.100 -6.578 15.407 1.00 97.44 73 VAL A O 1
ATOM 584 N N . TYR A 1 74 ? -8.210 -8.825 15.262 1.00 96.25 74 TYR A N 1
ATOM 585 C CA . TYR A 1 74 ? -7.216 -9.096 16.295 1.00 96.25 74 TYR A CA 1
ATOM 586 C C . TYR A 1 74 ? -5.850 -9.357 15.650 1.00 96.25 74 TYR A C 1
ATOM 588 O O . TYR A 1 74 ? -5.741 -10.305 14.867 1.00 96.25 74 TYR A O 1
ATOM 596 N N . PRO A 1 75 ? -4.805 -8.570 15.962 1.00 94.12 75 PRO A N 1
ATOM 597 C CA . PRO A 1 75 ? -3.447 -8.906 15.552 1.00 94.12 75 PRO A CA 1
ATOM 598 C C . PRO A 1 75 ? -3.014 -10.198 16.261 1.00 94.12 75 PRO A C 1
ATOM 600 O O . PRO A 1 75 ? -2.956 -10.245 17.487 1.00 94.12 75 PRO A O 1
ATOM 603 N N . GLN A 1 76 ? -2.770 -11.259 15.487 1.00 93.06 76 GLN A N 1
ATOM 604 C CA . GLN A 1 76 ? -2.464 -12.603 16.006 1.00 93.06 76 GLN A CA 1
ATOM 605 C C . GLN A 1 76 ? -0.971 -12.819 16.271 1.00 93.06 76 GLN A C 1
ATOM 607 O O . GLN A 1 76 ? -0.595 -13.538 17.191 1.00 93.06 76 GLN A O 1
ATOM 612 N N . ALA A 1 77 ? -0.122 -12.206 15.453 1.00 91.25 77 ALA A N 1
ATOM 613 C CA . ALA A 1 77 ? 1.325 -12.288 15.547 1.00 91.25 77 ALA A CA 1
ATOM 614 C C . ALA A 1 77 ? 1.945 -10.989 15.021 1.00 91.25 77 ALA A C 1
ATOM 616 O O . ALA A 1 77 ? 1.296 -10.246 14.276 1.00 91.25 77 ALA A O 1
ATOM 617 N N . GLY A 1 78 ? 3.190 -10.746 15.422 1.00 65.31 78 GLY A N 1
ATOM 618 C CA . GLY A 1 78 ? 4.060 -9.679 14.936 1.00 65.31 78 GLY A CA 1
ATOM 619 C C . GLY A 1 78 ? 5.430 -10.234 14.591 1.00 65.31 78 GLY A C 1
ATOM 620 O O . GLY A 1 78 ? 5.778 -11.298 15.153 1.00 65.31 78 GLY A O 1
#

pLDDT: mean 95.23, std 4.26, range [65.31, 98.56]

Secondary structure (DSSP, 8-state):
-HHHHHHHH-TT-S--S---HHHHHS-BTTB-EEETTEEGGGS---------------HHHHHHTT--GGG-------

Radius of gyration: 19.52 Å; chains: 1; bounding box: 42×25×49 Å

InterPro domains:
  IPR016039 Thiolase-like [G3DSA:3.40.47.10] (1-78)

Foldseek 3Di:
DVVLCVLLPDPQRPDNDRDDPCRFQDADPVFHDDDPPGTPSNDDDPPDDDDDDDDDDDPVVCVVVVPPPVPDDDD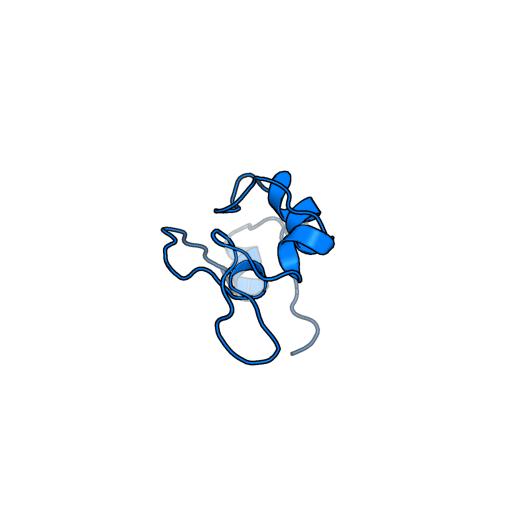PDD

Sequence (78 aa):
ARFSAVAADNPHAWIRNPVTADEIWQPGPQNRMVSWPYTKLMNSNNMVDQGAALLLTSVERATRLRIPAERWVYPQAG